Protein AF-A0A7X6P424-F1 (afdb_monomer)

Sequence (47 aa):
DEDFLRALEYGAPPMGGLGLGIDRLVMLFTGANIRETILFPHLKAEG

Secondary structure (DSSP, 8-state):
-HHHHHHHHTT--S-------HHHHHHHHH---HHHHSSS---PPP-

Radius of gyration: 18.99 Å; Cα contacts (8 Å, |Δi|>4): 14; chains: 1; bounding box: 32×30×48 Å

Structure (mmCIF, N/CA/C/O backbone):
data_AF-A0A7X6P424-F1
#
_entry.id   AF-A0A7X6P424-F1
#
loop_
_atom_site.group_PDB
_atom_site.id
_atom_site.type_symbol
_atom_site.label_atom_id
_atom_site.label_alt_id
_atom_site.label_comp_id
_atom_site.label_asym_id
_atom_site.label_entity_id
_atom_site.label_seq_id
_atom_site.pdbx_PDB_ins_code
_atom_site.Cartn_x
_atom_site.Cartn_y
_atom_site.Cartn_z
_atom_site.occupancy
_atom_site.B_iso_or_equiv
_atom_site.auth_seq_id
_atom_site.auth_comp_id
_atom_site.auth_asym_id
_atom_site.auth_atom_id
_atom_site.pdbx_PDB_model_num
ATOM 1 N N . ASP A 1 1 ? 16.003 -10.370 -7.021 1.00 85.19 1 ASP A N 1
ATOM 2 C CA . ASP A 1 1 ? 14.964 -10.868 -7.928 1.00 85.19 1 ASP A CA 1
ATOM 3 C C . ASP A 1 1 ? 15.536 -10.739 -9.331 1.00 85.19 1 ASP A C 1
ATOM 5 O O . ASP A 1 1 ? 15.579 -9.639 -9.868 1.00 85.19 1 ASP A O 1
ATOM 9 N N . GLU A 1 2 ? 16.168 -11.809 -9.820 1.00 94.12 2 GLU A N 1
ATOM 10 C CA . GLU A 1 2 ? 16.881 -11.808 -11.112 1.00 94.12 2 GLU A CA 1
ATOM 11 C C . GLU A 1 2 ? 15.925 -11.487 -12.270 1.00 94.12 2 GLU A C 1
ATOM 13 O O . GLU A 1 2 ? 16.298 -10.790 -13.211 1.00 94.12 2 GLU A O 1
ATOM 18 N N . ASP A 1 3 ? 14.660 -11.901 -12.156 1.00 94.81 3 ASP A N 1
ATOM 19 C CA . ASP A 1 3 ? 13.629 -11.617 -13.153 1.00 94.81 3 ASP A CA 1
ATOM 20 C C . ASP A 1 3 ? 13.275 -10.124 -13.201 1.00 94.81 3 ASP A C 1
ATOM 22 O O . ASP A 1 3 ? 13.108 -9.560 -14.285 1.00 94.81 3 ASP A O 1
ATOM 26 N N . PHE A 1 4 ? 13.231 -9.448 -12.047 1.00 92.75 4 PHE A N 1
ATOM 27 C CA . PHE A 1 4 ? 13.055 -7.994 -11.989 1.00 92.75 4 PHE A CA 1
ATOM 28 C C . PHE A 1 4 ? 14.217 -7.250 -12.663 1.00 92.75 4 PHE A C 1
ATOM 30 O O . PHE A 1 4 ? 13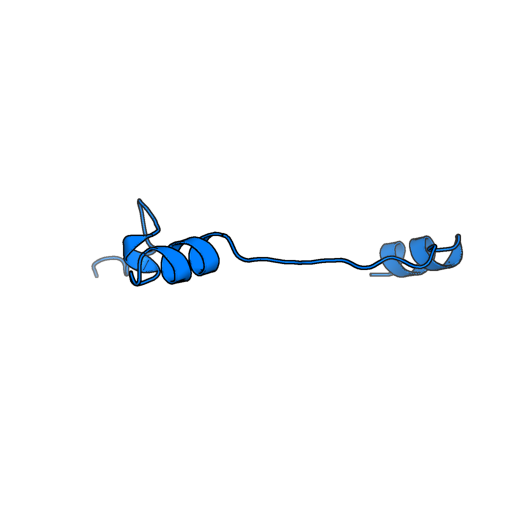.984 -6.322 -13.435 1.00 92.75 4 PHE A O 1
ATOM 37 N N . LEU A 1 5 ? 15.463 -7.667 -12.412 1.00 94.06 5 LEU A N 1
ATOM 38 C CA . LEU A 1 5 ? 16.646 -7.051 -13.026 1.00 94.06 5 LEU 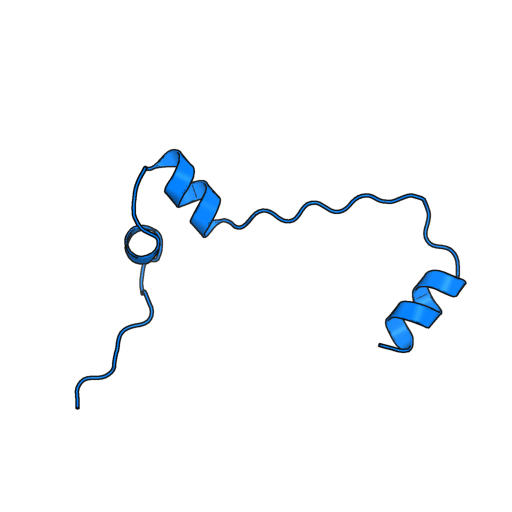A CA 1
ATOM 39 C C . LEU A 1 5 ? 16.650 -7.246 -14.542 1.00 94.06 5 LEU A C 1
ATOM 41 O O . LEU A 1 5 ? 16.778 -6.274 -15.287 1.00 94.06 5 LEU A O 1
ATOM 45 N N . ARG A 1 6 ? 16.395 -8.475 -14.996 1.00 94.12 6 ARG A N 1
ATOM 46 C CA . ARG A 1 6 ? 16.264 -8.800 -16.416 1.00 94.12 6 ARG A CA 1
ATOM 47 C C . ARG A 1 6 ? 15.167 -7.972 -17.095 1.00 94.12 6 ARG A C 1
ATOM 49 O O . ARG A 1 6 ? 15.341 -7.543 -18.231 1.00 94.12 6 ARG A O 1
ATOM 56 N N . ALA A 1 7 ? 14.051 -7.704 -16.413 1.00 91.81 7 ALA A N 1
ATOM 57 C CA . ALA A 1 7 ? 12.988 -6.843 -16.936 1.00 91.81 7 ALA A CA 1
ATOM 58 C C . ALA A 1 7 ? 13.439 -5.381 -17.128 1.00 91.81 7 ALA A C 1
ATOM 60 O O . ALA A 1 7 ? 13.039 -4.745 -18.103 1.00 91.81 7 ALA A O 1
ATOM 61 N N . LEU A 1 8 ? 14.291 -4.853 -16.241 1.00 91.69 8 LEU A N 1
ATOM 62 C CA . LEU A 1 8 ? 14.845 -3.498 -16.364 1.00 91.69 8 LEU A CA 1
ATOM 63 C C . LEU A 1 8 ? 15.858 -3.377 -17.513 1.00 91.69 8 LEU A C 1
ATOM 65 O O . LEU A 1 8 ? 15.916 -2.330 -18.160 1.00 91.69 8 LEU A O 1
ATOM 69 N N . GLU A 1 9 ? 16.616 -4.440 -17.797 1.00 94.25 9 GLU A N 1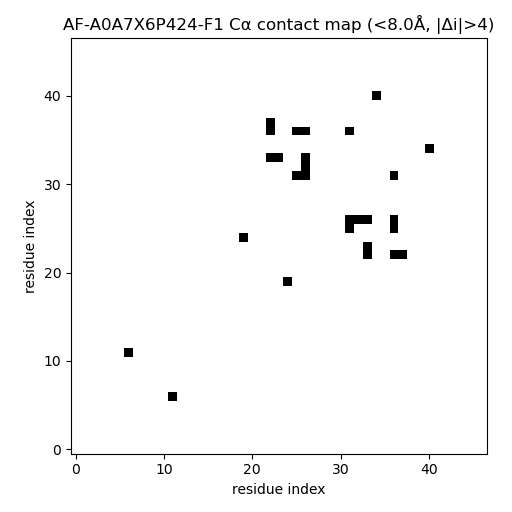
ATOM 70 C CA . GLU A 1 9 ? 17.581 -4.497 -18.907 1.00 94.25 9 GLU A CA 1
ATOM 71 C C . GLU A 1 9 ? 16.917 -4.395 -20.289 1.00 94.25 9 GLU A C 1
ATOM 73 O O . GLU A 1 9 ? 17.516 -3.852 -21.217 1.00 94.25 9 GLU A O 1
ATOM 78 N N . TYR A 1 10 ? 15.662 -4.845 -20.428 1.00 92.12 10 TYR A N 1
ATOM 79 C CA . TYR A 1 10 ? 14.867 -4.643 -21.650 1.00 92.12 10 TYR A CA 1
ATOM 80 C C . TYR A 1 10 ? 14.456 -3.177 -21.877 1.00 92.12 10 TYR A C 1
ATOM 82 O O . TYR A 1 10 ? 13.971 -2.837 -22.958 1.00 92.12 10 TYR A O 1
ATOM 90 N N . GLY A 1 11 ? 14.684 -2.307 -20.891 1.00 88.38 11 GLY A N 1
ATOM 91 C CA . GLY A 1 11 ? 14.413 -0.878 -20.955 1.00 88.38 11 GLY A CA 1
ATOM 92 C C . GLY A 1 11 ? 13.138 -0.507 -20.210 1.00 88.38 11 GLY A C 1
ATOM 93 O O . GLY A 1 11 ? 12.034 -0.595 -20.745 1.00 88.38 11 GLY A O 1
ATOM 94 N N . ALA A 1 12 ? 13.298 -0.017 -18.981 1.00 90.31 12 ALA A N 1
ATOM 95 C CA . ALA A 1 12 ? 12.226 0.666 -18.272 1.00 90.31 12 ALA A CA 1
ATOM 96 C C . ALA A 1 12 ? 12.189 2.148 -18.699 1.00 90.31 12 ALA A C 1
ATOM 98 O O . ALA A 1 12 ? 13.186 2.854 -18.515 1.00 90.31 12 ALA A O 1
ATOM 99 N N . PRO A 1 13 ? 11.073 2.657 -19.255 1.00 90.81 13 PRO A N 1
ATOM 100 C CA . PRO A 1 13 ? 10.917 4.092 -19.462 1.00 90.81 13 PRO A CA 1
ATOM 101 C C . PRO A 1 13 ? 10.932 4.824 -18.108 1.00 90.81 13 PRO A C 1
ATOM 103 O O . PRO A 1 13 ? 10.707 4.199 -17.067 1.00 90.81 13 PRO A O 1
ATOM 106 N N . PRO A 1 14 ? 11.168 6.148 -18.078 1.00 91.31 14 PRO A N 1
ATOM 107 C CA . PRO A 1 14 ? 11.046 6.915 -16.844 1.00 91.31 14 PRO A CA 1
ATOM 108 C C . PRO A 1 14 ? 9.618 6.779 -16.294 1.00 91.31 14 PRO A C 1
ATOM 110 O O . PRO A 1 14 ? 8.659 7.247 -16.905 1.00 91.31 14 PRO A O 1
ATOM 113 N N . MET A 1 15 ? 9.481 6.111 -15.147 1.00 90.50 15 MET A N 1
ATOM 114 C CA . MET A 1 15 ? 8.204 5.841 -14.485 1.00 90.50 15 MET A CA 1
ATOM 115 C C . MET A 1 15 ? 8.263 6.250 -13.013 1.00 90.50 15 MET A C 1
ATOM 117 O O . MET A 1 15 ? 9.291 6.099 -12.355 1.00 90.50 15 MET A O 1
ATOM 121 N N . GLY A 1 16 ? 7.140 6.746 -12.494 1.00 91.12 16 GLY A N 1
ATOM 122 C CA . GLY A 1 16 ? 6.938 7.012 -11.072 1.00 91.12 16 GLY A CA 1
ATOM 123 C C . GLY A 1 16 ? 5.801 6.152 -10.531 1.00 91.12 16 GLY A C 1
ATOM 124 O O . GLY A 1 16 ? 4.721 6.121 -11.117 1.00 91.12 16 GLY A O 1
ATOM 125 N N . GLY A 1 17 ? 6.040 5.455 -9.421 1.00 92.75 17 GLY A N 1
ATOM 126 C CA . GLY A 1 17 ? 5.013 4.714 -8.688 1.00 92.75 17 GLY A CA 1
ATOM 127 C C . GLY A 1 17 ? 4.568 5.475 -7.441 1.00 92.75 17 GLY A C 1
ATOM 128 O O . GLY A 1 17 ? 5.392 6.090 -6.766 1.00 92.75 17 GLY A O 1
ATOM 129 N N . LEU A 1 18 ? 3.277 5.411 -7.111 1.00 95.88 18 LEU A N 1
ATOM 130 C CA . LEU A 1 18 ? 2.732 5.914 -5.850 1.00 95.88 18 LEU A CA 1
ATOM 131 C C . LEU A 1 18 ? 2.042 4.772 -5.103 1.00 95.88 18 LEU A C 1
ATOM 133 O O . LEU A 1 18 ? 1.147 4.125 -5.641 1.00 95.88 18 LEU A O 1
ATOM 137 N N . GLY A 1 19 ? 2.437 4.559 -3.849 1.00 95.06 19 GLY A N 1
ATOM 138 C CA . GLY A 1 19 ? 1.768 3.641 -2.933 1.00 95.06 19 GLY A CA 1
ATOM 139 C C . GLY A 1 19 ? 1.068 4.412 -1.822 1.00 95.06 19 GLY A C 1
ATOM 140 O O . GLY A 1 19 ? 1.728 5.089 -1.037 1.00 95.06 19 GLY A O 1
ATOM 141 N N . LEU A 1 20 ? -0.258 4.292 -1.735 1.00 96.00 20 LEU A N 1
ATOM 142 C CA . LEU A 1 20 ? -1.052 4.827 -0.628 1.00 96.00 20 LEU A CA 1
ATOM 143 C C . LEU A 1 20 ? -1.765 3.683 0.093 1.00 96.00 20 LEU A C 1
ATOM 145 O O . LEU A 1 20 ? -2.448 2.874 -0.530 1.00 96.00 20 LEU A O 1
ATOM 149 N N . GLY A 1 21 ? -1.618 3.625 1.416 1.00 94.94 21 GLY A N 1
ATOM 150 C CA . GLY A 1 21 ? -2.313 2.638 2.239 1.00 94.94 21 GLY A CA 1
ATOM 151 C C . GLY A 1 21 ? -3.755 3.062 2.498 1.00 94.94 21 GLY A C 1
ATOM 152 O O . GLY A 1 21 ? -3.976 4.099 3.122 1.00 94.94 21 GLY A O 1
ATOM 153 N N . ILE A 1 22 ? -4.726 2.255 2.066 1.00 94.12 22 ILE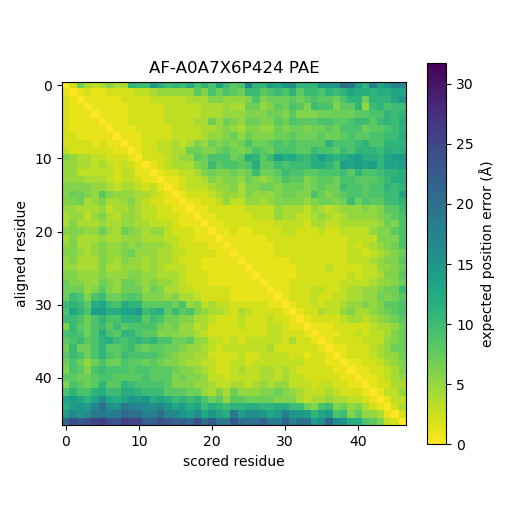 A N 1
ATOM 154 C CA . ILE A 1 22 ? -6.157 2.562 2.218 1.00 94.12 22 ILE A CA 1
ATOM 155 C C . ILE A 1 22 ? -6.543 2.736 3.687 1.00 94.12 22 ILE A C 1
ATOM 157 O O . ILE A 1 22 ? -7.173 3.736 4.013 1.00 94.12 22 ILE A O 1
ATOM 161 N N . ASP A 1 23 ? -6.098 1.857 4.591 1.00 93.50 23 ASP A N 1
ATOM 162 C CA . ASP A 1 23 ? -6.407 1.990 6.023 1.00 93.50 23 ASP A CA 1
ATOM 163 C C . ASP A 1 23 ? -5.933 3.337 6.576 1.00 93.50 23 ASP A C 1
ATOM 165 O O . ASP A 1 23 ? -6.651 4.010 7.306 1.00 93.50 23 ASP A O 1
ATOM 169 N N . ARG A 1 24 ? -4.744 3.787 6.156 1.00 93.44 24 ARG A N 1
ATOM 170 C CA . ARG A 1 24 ? -4.176 5.075 6.574 1.00 93.44 24 ARG A CA 1
ATOM 171 C C . ARG A 1 24 ? -4.920 6.259 5.969 1.00 93.44 24 ARG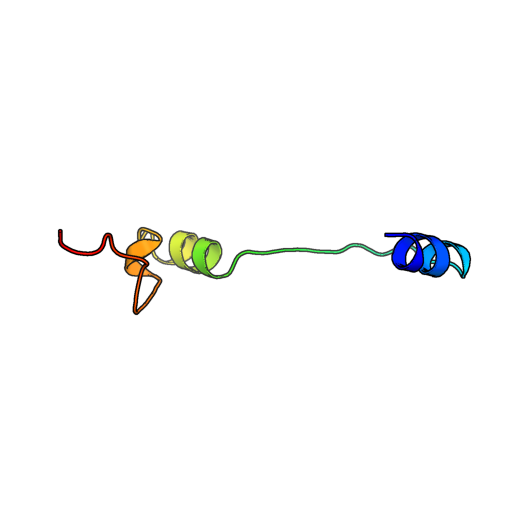 A C 1
ATOM 173 O O . ARG A 1 24 ? -5.065 7.269 6.650 1.00 93.44 24 ARG A O 1
ATOM 180 N N . LEU A 1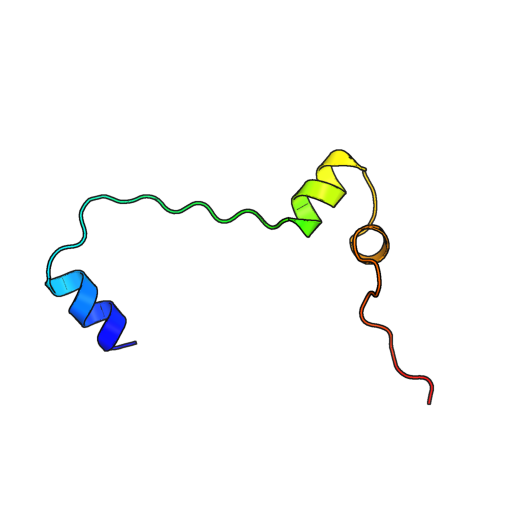 25 ? -5.400 6.143 4.730 1.00 95.75 25 LEU A N 1
ATOM 181 C CA . LEU A 1 25 ? -6.263 7.159 4.126 1.00 95.75 25 LEU A CA 1
ATOM 182 C C . LEU A 1 25 ? -7.585 7.269 4.885 1.00 95.75 25 LEU A C 1
ATOM 184 O O . LEU A 1 25 ? -7.998 8.374 5.223 1.00 95.75 25 LEU A O 1
ATOM 188 N N . VAL A 1 26 ? -8.216 6.140 5.210 1.00 94.88 26 VAL A N 1
ATOM 189 C CA . VAL A 1 26 ? -9.456 6.133 5.993 1.00 94.88 26 VAL A CA 1
ATOM 190 C C . VAL A 1 26 ? -9.208 6.743 7.370 1.00 94.88 26 VAL A C 1
ATOM 192 O O . VAL A 1 26 ? -9.928 7.661 7.736 1.00 94.88 26 VAL A O 1
ATOM 195 N N . MET A 1 27 ? -8.156 6.329 8.085 1.00 95.88 27 MET A N 1
ATOM 196 C CA . MET A 1 27 ? -7.777 6.924 9.374 1.00 95.88 27 MET A CA 1
ATOM 197 C C . MET A 1 27 ? -7.551 8.438 9.282 1.00 95.88 27 MET A C 1
ATOM 199 O O . MET A 1 27 ? -7.972 9.173 10.169 1.00 95.88 27 MET A O 1
ATOM 203 N N . LEU A 1 28 ? -6.896 8.921 8.220 1.00 95.50 28 LEU A N 1
ATOM 204 C CA . LEU A 1 28 ? -6.669 10.352 8.009 1.00 95.50 28 LEU A CA 1
ATOM 205 C C . LEU A 1 28 ? -7.989 11.110 7.827 1.00 95.50 28 LEU A C 1
ATOM 207 O O . LEU A 1 28 ? -8.150 12.194 8.380 1.00 95.50 28 LEU A O 1
ATOM 211 N N . PHE A 1 29 ? -8.925 10.550 7.059 1.00 95.94 29 PHE A N 1
ATOM 212 C CA . PHE A 1 29 ? -10.210 11.195 6.788 1.00 95.94 29 PHE A CA 1
ATOM 213 C C . PHE A 1 29 ? -11.197 11.101 7.953 1.00 95.94 29 PHE A C 1
ATOM 215 O O . PHE A 1 29 ? -12.029 11.993 8.107 1.00 95.94 29 PHE A O 1
ATOM 222 N N . THR A 1 30 ? -11.127 10.046 8.764 1.00 94.31 30 THR A N 1
ATOM 223 C CA . THR A 1 30 ? -12.074 9.811 9.865 1.00 94.31 30 THR A CA 1
ATOM 224 C C . THR A 1 30 ? -11.528 10.201 11.235 1.00 94.31 30 THR A C 1
ATOM 226 O O . THR A 1 30 ? -12.303 10.308 12.181 1.00 94.31 30 THR A O 1
ATOM 229 N N . GLY A 1 31 ? -10.212 10.389 11.373 1.00 92.94 31 GLY A N 1
ATOM 230 C CA . GLY A 1 31 ? -9.543 10.564 12.666 1.00 92.94 31 GLY A CA 1
ATOM 231 C C . GLY A 1 31 ? -9.558 9.309 13.549 1.00 92.94 31 GLY A C 1
ATOM 232 O O . GLY A 1 31 ? -9.136 9.375 14.702 1.00 92.94 31 GLY A O 1
ATOM 233 N N . ALA A 1 32 ? -10.051 8.183 13.026 1.00 91.50 32 ALA A N 1
ATOM 234 C CA . ALA A 1 32 ? -10.195 6.928 13.751 1.00 91.50 32 ALA A CA 1
ATOM 235 C C . ALA A 1 32 ? -8.879 6.137 13.796 1.00 91.50 32 ALA A C 1
ATOM 237 O O . ALA A 1 32 ? -7.977 6.316 12.969 1.00 91.50 32 ALA A O 1
ATOM 238 N N . ASN A 1 33 ? -8.765 5.224 14.758 1.00 91.56 33 ASN A N 1
ATOM 239 C CA . ASN A 1 33 ? -7.637 4.299 14.849 1.00 91.56 33 ASN A CA 1
ATOM 240 C C . ASN A 1 33 ? -7.756 3.172 13.796 1.00 91.56 33 ASN A C 1
ATOM 242 O O . ASN A 1 33 ? -8.851 2.818 13.375 1.00 91.56 33 ASN A O 1
ATOM 246 N N . ILE A 1 34 ? -6.646 2.526 13.415 1.00 91.88 34 ILE A N 1
ATOM 247 C CA . ILE A 1 34 ? -6.624 1.454 12.397 1.00 91.88 34 ILE A CA 1
ATOM 248 C C . ILE A 1 34 ? -7.552 0.276 12.729 1.00 91.88 34 ILE A C 1
ATOM 250 O O . ILE A 1 34 ? -8.106 -0.367 11.844 1.00 91.88 34 ILE A O 1
ATOM 254 N N . ARG A 1 35 ? -7.746 -0.020 14.019 1.00 90.25 35 ARG A N 1
ATOM 255 C CA . ARG A 1 35 ? -8.642 -1.106 14.453 1.00 90.25 35 ARG A CA 1
ATOM 256 C C . ARG A 1 35 ? -10.118 -0.758 14.273 1.00 90.25 35 ARG A C 1
ATOM 258 O O . ARG A 1 35 ? -10.934 -1.667 14.252 1.00 90.25 35 ARG A O 1
ATOM 265 N N . GLU A 1 36 ? -10.436 0.527 14.151 1.00 88.06 36 GLU A N 1
ATOM 266 C CA . GLU A 1 36 ? -11.788 1.043 13.922 1.00 88.06 36 GLU A CA 1
ATOM 267 C C . GLU A 1 36 ? -12.092 1.178 12.423 1.00 88.06 36 GLU A C 1
ATOM 269 O O . GLU A 1 36 ? -13.255 1.245 12.037 1.00 88.06 36 GLU A O 1
ATOM 274 N N . THR A 1 37 ? -11.066 1.180 11.561 1.00 90.44 37 THR A N 1
ATOM 275 C CA . THR A 1 37 ? -11.234 1.214 10.098 1.00 90.44 37 THR A CA 1
ATOM 276 C C . THR A 1 37 ? -11.352 -0.176 9.468 1.00 90.44 37 THR A C 1
ATOM 278 O O . THR A 1 37 ? -11.719 -0.281 8.300 1.00 90.44 37 THR A O 1
ATOM 281 N N . ILE A 1 38 ? -11.054 -1.243 10.219 1.00 92.50 38 ILE A N 1
ATOM 282 C CA . ILE A 1 38 ? -11.077 -2.636 9.755 1.00 92.50 38 ILE A CA 1
ATOM 283 C C . ILE A 1 38 ? -12.239 -3.375 10.425 1.00 92.50 38 ILE A C 1
ATOM 285 O O . ILE A 1 38 ? -12.334 -3.398 11.647 1.00 92.50 38 ILE A O 1
ATOM 289 N N . LEU A 1 39 ? -13.085 -4.042 9.632 1.00 91.81 39 LEU A N 1
ATOM 290 C CA . LEU A 1 39 ? -14.275 -4.744 10.136 1.00 91.81 39 LEU A CA 1
ATOM 291 C C . LEU A 1 39 ? -13.941 -5.885 11.117 1.00 91.81 39 LEU A C 1
ATOM 293 O O . LEU A 1 39 ? -14.650 -6.091 12.097 1.00 91.81 39 LEU A O 1
ATOM 297 N N . PHE A 1 40 ? -12.849 -6.610 10.862 1.00 93.56 40 PHE A N 1
ATOM 298 C CA . PHE A 1 40 ? -12.363 -7.711 11.697 1.00 93.56 40 PHE A CA 1
ATOM 299 C C . PHE A 1 40 ? -10.861 -7.534 11.960 1.00 93.56 40 PHE A C 1
ATOM 301 O O . PHE A 1 40 ? -10.036 -8.111 11.247 1.00 93.56 40 PHE A O 1
ATOM 308 N N . PRO A 1 41 ? -10.465 -6.689 12.927 1.00 91.44 41 PRO A N 1
ATOM 309 C CA . PRO A 1 41 ? -9.055 -6.470 13.212 1.00 91.44 41 PRO A CA 1
ATOM 310 C C . PRO A 1 41 ? -8.432 -7.742 13.792 1.00 91.44 41 PRO A C 1
ATOM 312 O O . PRO A 1 41 ? -9.100 -8.523 14.466 1.00 91.44 41 PRO A O 1
ATOM 315 N N . HIS A 1 42 ? -7.131 -7.936 13.580 1.00 92.19 42 HIS A N 1
ATOM 316 C CA . HIS A 1 42 ? -6.422 -9.044 14.212 1.00 92.19 42 HIS A CA 1
ATOM 317 C C . HIS A 1 42 ? -6.487 -8.905 15.743 1.00 92.19 42 HIS A C 1
ATOM 319 O O . HIS A 1 42 ? -6.093 -7.876 16.304 1.00 92.19 42 HIS A O 1
ATOM 325 N N . LEU A 1 43 ? -7.017 -9.929 16.414 1.00 92.06 43 LEU A N 1
ATOM 326 C CA . LEU A 1 43 ? -7.160 -9.998 17.867 1.00 92.06 43 LEU A CA 1
ATOM 327 C C . LEU A 1 43 ? -6.221 -11.065 18.430 1.00 92.06 43 LEU A C 1
ATOM 329 O O . LEU A 1 43 ? -5.923 -12.059 17.770 1.00 92.06 43 LEU A O 1
ATOM 333 N N . LYS A 1 44 ? -5.781 -10.875 19.676 1.00 90.62 44 LYS A N 1
ATOM 334 C CA . LYS A 1 44 ? -5.087 -11.926 20.420 1.00 90.62 44 LYS A CA 1
ATOM 335 C C . LYS A 1 44 ? -6.097 -13.037 20.722 1.00 90.62 44 LYS A C 1
ATOM 337 O O . LYS A 1 44 ? -7.169 -12.741 21.240 1.00 90.62 44 LYS A O 1
ATOM 342 N N . ALA A 1 45 ? -5.752 -14.282 20.399 1.00 89.00 45 ALA A N 1
ATOM 343 C CA . ALA A 1 45 ? -6.555 -15.432 20.795 1.00 89.00 45 ALA A CA 1
ATOM 344 C C . ALA A 1 45 ? -6.632 -15.512 22.328 1.00 89.00 45 ALA A C 1
ATOM 346 O O . ALA A 1 45 ? -5.634 -15.253 23.010 1.00 89.00 45 ALA A O 1
ATOM 347 N N . GLU A 1 46 ? -7.807 -15.843 22.860 1.00 82.94 46 GLU A N 1
ATOM 348 C CA . GLU A 1 46 ? -7.954 -16.141 24.283 1.00 82.94 46 GLU A CA 1
ATOM 349 C C . GLU A 1 46 ? -7.175 -17.422 24.602 1.00 82.94 46 GLU A C 1
ATOM 351 O O . GLU A 1 46 ?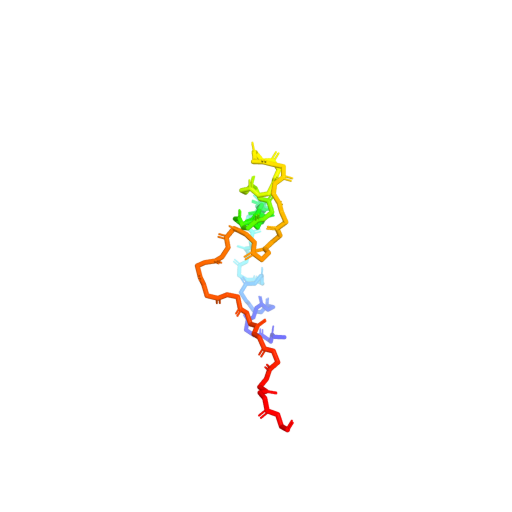 -7.297 -18.429 23.902 1.00 82.94 46 GLU A O 1
ATOM 356 N N . GLY A 1 47 ? -6.329 -17.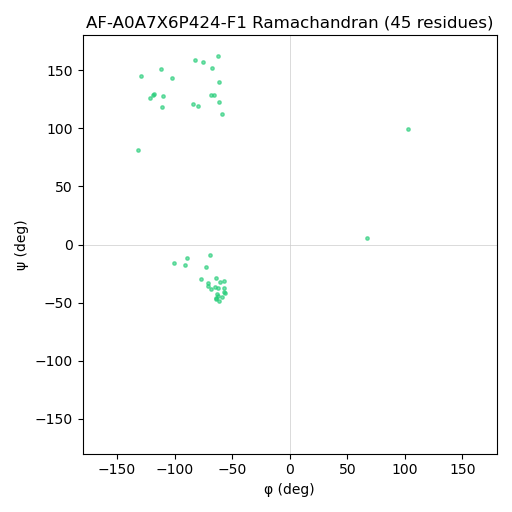341 25.623 1.00 61.09 47 GLY A N 1
ATOM 357 C CA . GLY A 1 47 ? -5.617 -18.460 26.227 1.00 61.09 47 GLY A CA 1
ATOM 358 C C . GLY A 1 47 ? -5.828 -18.424 27.726 1.00 61.09 47 GLY A C 1
ATOM 359 O O . GLY A 1 47 ? -6.016 -17.298 28.247 1.00 61.09 47 GLY A O 1
#

Mean predicted aligned error: 5.72 Å

pLDDT: mean 91.68, std 5.24, range [61.09, 96.0]

Foldseek 3Di:
DVVVVVVCVVPDDDDDDDDDDPLVVCCVVPVDDSCVSDPDDDDDDDD

Solvent-accessible surface area (backbone atoms only — not comparable to full-atom values): 3330 Å² total; per-residue (Å²): 110,71,69,61,53,57,56,48,75,77,62,66,73,98,78,86,88,86,90,80,59,66,62,58,51,49,26,68,76,67,73,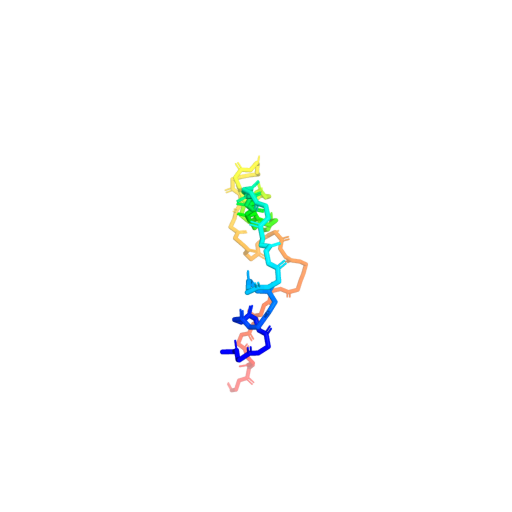46,56,67,65,74,75,38,98,77,53,95,69,84,77,92,126